Protein AF-A0A367LY77-F1 (afdb_monomer_lite)

Secondary structure (DSSP, 8-state):
---------EEEEEEEEEHHHHHHHTT-TTS--SEEEEEEEEEEEE--GGG-EEEEEE--TTEEE--STTT-B-TTS---EEEEEESSSSEEEEEEEETTTEEEEEEEETT-TTS-EEEEEESSPPP---SSSEEEEEE--S---HHHHHT-

Foldseek 3Di:
DDDDPPDKDKDKDKDKDFPVVVCVVVVVVPDDAQKGFMWIKIWIFIDDPQQTKIKIWTQRQGMFRLADPPQTDDNHHGWIKMKMWTDDDQKIWIWIDTRLQKIKTKIDGPVCRQFIFMEIEGRRDYTDTDPDTDYYYDYDDPDDPPVRRVVD

Organism: Pseudomonas aeruginosa (NCBI:txid287)

Radius of gyration: 17.55 Å; chains: 1; bounding box: 69×31×39 Å

pLDDT: mean 90.4, std 11.26, range [40.25, 98.25]

Structure (mmCIF, N/CA/C/O backbone):
data_AF-A0A367LY77-F1
#
_entry.id   AF-A0A367LY77-F1
#
loop_
_atom_site.group_PDB
_atom_site.id
_atom_site.type_symbol
_atom_site.label_atom_id
_atom_site.label_alt_id
_atom_site.label_comp_id
_atom_site.label_asym_id
_atom_site.label_entity_id
_atom_site.label_seq_id
_atom_site.pdbx_PDB_ins_code
_atom_site.Cartn_x
_atom_site.Cartn_y
_atom_site.Cartn_z
_atom_site.occupancy
_atom_site.B_iso_or_equiv
_atom_site.auth_seq_id
_atom_site.auth_comp_id
_atom_site.auth_asym_id
_atom_site.auth_atom_id
_atom_site.pdbx_PDB_model_num
ATOM 1 N N . ALA A 1 1 ? 45.158 -8.679 -5.596 1.00 40.25 1 ALA A N 1
ATOM 2 C CA . ALA A 1 1 ? 44.131 -7.635 -5.771 1.00 40.25 1 ALA A CA 1
ATOM 3 C C . ALA A 1 1 ? 42.823 -8.162 -5.191 1.00 40.25 1 ALA A C 1
ATOM 5 O O . ALA A 1 1 ? 42.253 -9.080 -5.760 1.00 40.25 1 ALA A O 1
ATOM 6 N N . ALA A 1 2 ? 42.418 -7.690 -4.010 1.00 41.12 2 ALA A N 1
ATOM 7 C CA . ALA A 1 2 ? 41.153 -8.092 -3.395 1.00 41.12 2 ALA A CA 1
ATOM 8 C C . ALA A 1 2 ? 40.023 -7.238 -3.990 1.00 41.12 2 ALA A C 1
ATOM 10 O O . ALA A 1 2 ? 40.109 -6.009 -3.969 1.00 41.12 2 ALA A O 1
ATOM 11 N N . GLY A 1 3 ? 39.014 -7.882 -4.579 1.00 49.44 3 GLY A N 1
ATOM 12 C CA . GLY A 1 3 ? 37.860 -7.210 -5.171 1.00 49.44 3 GLY A CA 1
ATOM 13 C C . GLY A 1 3 ? 37.070 -6.452 -4.108 1.00 49.44 3 GLY A C 1
ATOM 14 O O . GLY A 1 3 ? 36.736 -7.009 -3.064 1.00 49.44 3 GLY A O 1
ATOM 15 N N . ARG A 1 4 ? 36.779 -5.174 -4.368 1.00 55.91 4 ARG A N 1
ATOM 16 C CA . ARG A 1 4 ? 35.781 -4.417 -3.608 1.00 55.91 4 ARG A CA 1
ATOM 17 C C . ARG A 1 4 ? 34.441 -5.119 -3.817 1.00 55.91 4 ARG A C 1
ATOM 19 O O . ARG A 1 4 ? 33.897 -5.058 -4.911 1.00 55.91 4 ARG A O 1
ATOM 26 N N . GLY A 1 5 ? 33.950 -5.827 -2.804 1.00 55.59 5 GLY A N 1
ATOM 27 C CA . GLY A 1 5 ? 32.551 -6.234 -2.777 1.00 55.59 5 GLY A CA 1
ATOM 28 C C . GLY A 1 5 ? 31.713 -4.963 -2.765 1.00 55.59 5 GLY A C 1
ATOM 29 O O . GLY A 1 5 ? 31.885 -4.144 -1.861 1.00 55.59 5 GLY A O 1
ATOM 30 N N . ASP A 1 6 ? 30.896 -4.760 -3.796 1.00 65.44 6 ASP A N 1
ATOM 31 C CA . ASP A 1 6 ? 30.039 -3.585 -3.914 1.00 65.44 6 ASP A CA 1
ATOM 32 C C . ASP A 1 6 ? 29.207 -3.446 -2.637 1.00 65.44 6 ASP A C 1
ATOM 34 O O . ASP A 1 6 ? 28.411 -4.322 -2.285 1.00 65.44 6 ASP A O 1
ATOM 38 N N . ALA A 1 7 ? 29.452 -2.371 -1.886 1.00 75.69 7 ALA A N 1
ATOM 39 C CA . ALA A 1 7 ? 28.655 -2.065 -0.714 1.00 75.69 7 ALA A CA 1
ATOM 40 C C . ALA A 1 7 ? 27.199 -1.919 -1.168 1.00 75.69 7 ALA A C 1
ATOM 42 O O . ALA A 1 7 ? 26.932 -1.230 -2.150 1.00 75.69 7 ALA A O 1
ATOM 43 N N . ARG A 1 8 ? 26.275 -2.562 -0.451 1.00 86.25 8 ARG A N 1
ATOM 44 C CA . ARG A 1 8 ? 24.829 -2.469 -0.681 1.00 86.25 8 ARG A CA 1
ATOM 45 C C . ARG A 1 8 ? 24.221 -1.627 0.432 1.00 86.25 8 ARG A C 1
ATOM 47 O O . ARG A 1 8 ? 23.916 -2.176 1.496 1.00 86.25 8 ARG A O 1
ATOM 54 N N . PRO A 1 9 ? 24.110 -0.296 0.265 1.00 92.56 9 PRO A N 1
ATOM 55 C CA . PRO A 1 9 ? 23.537 0.548 1.293 1.00 92.56 9 PRO A CA 1
ATOM 56 C C . PRO A 1 9 ? 22.115 0.099 1.605 1.00 92.56 9 PRO A C 1
ATOM 58 O O . PRO A 1 9 ? 21.278 -0.056 0.710 1.00 92.56 9 PRO A O 1
ATOM 61 N N . ARG A 1 10 ? 21.847 -0.086 2.896 1.00 94.56 10 ARG A N 1
ATOM 62 C CA . ARG A 1 10 ? 20.516 -0.375 3.407 1.00 94.56 10 ARG A CA 1
ATOM 63 C C . ARG A 1 10 ? 20.152 0.651 4.463 1.00 94.56 10 ARG A C 1
ATOM 65 O O . ARG A 1 10 ? 20.880 0.817 5.438 1.00 94.56 10 ARG A O 1
ATOM 72 N N . LEU A 1 11 ? 19.019 1.311 4.270 1.00 96.31 11 LEU A N 1
ATOM 73 C CA . LEU A 1 11 ? 18.450 2.247 5.227 1.00 96.31 11 LEU A CA 1
ATOM 74 C C . LEU A 1 11 ? 17.177 1.641 5.813 1.00 96.31 11 LEU A C 1
ATOM 76 O O . LEU A 1 11 ? 16.267 1.254 5.080 1.00 96.31 11 LEU A O 1
ATOM 80 N N . LEU A 1 12 ? 17.130 1.576 7.141 1.00 97.12 12 LEU A N 1
ATOM 81 C CA . LEU A 1 12 ? 15.968 1.150 7.909 1.00 97.12 12 LEU A CA 1
ATOM 82 C C . LEU A 1 12 ? 15.465 2.341 8.718 1.00 97.12 12 LEU A C 1
ATOM 84 O O . LEU A 1 12 ? 16.241 2.969 9.437 1.00 97.12 12 LEU A O 1
ATOM 88 N N . LEU A 1 13 ? 14.180 2.652 8.597 1.00 97.25 13 LEU A N 1
ATOM 89 C CA . LEU A 1 13 ? 13.552 3.756 9.311 1.00 97.25 13 LEU A CA 1
ATOM 90 C C . LEU A 1 13 ? 12.216 3.296 9.874 1.00 97.25 13 LEU A C 1
ATOM 92 O O . LEU A 1 13 ? 11.378 2.780 9.146 1.00 97.25 13 LEU A O 1
ATOM 96 N N . ASN A 1 14 ? 11.999 3.542 11.161 1.00 97.44 14 ASN A N 1
ATOM 97 C CA . ASN A 1 14 ? 10.712 3.319 11.807 1.00 97.44 14 ASN A CA 1
ATOM 98 C C . ASN A 1 14 ? 10.086 4.670 12.129 1.00 97.44 14 ASN A C 1
ATOM 100 O O . ASN A 1 14 ? 10.773 5.581 12.594 1.00 97.44 14 ASN A O 1
ATOM 104 N N . GLY A 1 15 ? 8.789 4.807 11.890 1.00 96.44 15 GLY A N 1
ATOM 105 C CA . GLY A 1 15 ? 8.110 6.074 12.101 1.00 96.44 15 GLY A CA 1
ATOM 106 C C . GLY A 1 15 ? 6.608 5.930 12.236 1.00 96.44 15 GLY A C 1
ATOM 107 O O . GLY A 1 15 ? 6.043 4.841 12.162 1.00 96.44 15 GLY A O 1
ATOM 108 N N . GLN A 1 16 ? 5.959 7.069 12.443 1.00 96.56 16 GLN A N 1
ATOM 109 C CA . GLN A 1 16 ? 4.512 7.196 12.383 1.00 96.56 16 GLN A CA 1
ATOM 110 C C . GLN A 1 16 ? 4.162 8.431 11.572 1.00 96.56 16 GLN A C 1
ATOM 112 O O . GLN A 1 16 ? 4.756 9.494 11.767 1.00 96.56 16 GLN A O 1
ATOM 117 N N . VAL A 1 17 ? 3.167 8.310 10.704 1.00 94.81 17 VAL A N 1
ATOM 118 C CA . VAL A 1 17 ? 2.720 9.405 9.843 1.00 94.81 17 VAL A CA 1
ATOM 119 C C . VAL A 1 17 ? 1.211 9.571 9.956 1.00 94.81 17 VAL A C 1
ATOM 121 O O . VAL A 1 17 ? 0.466 8.594 10.051 1.00 94.81 17 VAL A O 1
ATOM 124 N N . ALA A 1 18 ? 0.754 10.822 9.990 1.00 94.50 18 ALA A N 1
ATOM 125 C CA . ALA A 1 18 ? -0.665 11.111 9.851 1.00 94.50 18 ALA A CA 1
ATOM 126 C C . ALA A 1 18 ? -1.073 10.885 8.396 1.00 94.50 18 ALA A C 1
ATOM 128 O O . ALA A 1 18 ? -0.401 11.375 7.488 1.00 94.50 18 ALA A O 1
ATOM 129 N N . VAL A 1 19 ? -2.194 10.196 8.175 1.00 90.88 19 VAL A N 1
ATOM 130 C CA . VAL A 1 19 ? -2.688 9.908 6.819 1.00 90.88 19 VAL A CA 1
ATOM 131 C C . VAL A 1 19 ? -2.864 11.198 6.026 1.00 90.88 19 VAL A C 1
ATOM 133 O O . VAL A 1 19 ? -2.429 11.275 4.886 1.00 90.88 19 VAL A O 1
ATOM 136 N N . LYS A 1 20 ? -3.382 12.253 6.667 1.00 89.19 20 LYS A N 1
ATOM 137 C CA . LYS A 1 20 ? -3.517 13.575 6.050 1.00 89.19 20 LYS A CA 1
ATOM 138 C C . LYS A 1 20 ? -2.187 14.111 5.507 1.00 89.19 20 LYS A C 1
ATOM 140 O O . LYS A 1 20 ? -2.136 14.531 4.361 1.00 89.19 20 LYS A O 1
ATOM 145 N N . SER A 1 21 ? -1.113 14.056 6.297 1.00 90.00 21 SER A N 1
ATOM 146 C CA . SER A 1 21 ? 0.207 14.540 5.870 1.00 90.00 21 SER A CA 1
ATOM 147 C C . SER A 1 21 ? 0.742 13.765 4.665 1.00 90.00 21 SER A C 1
ATOM 149 O O . SER A 1 21 ? 1.343 14.358 3.776 1.00 90.00 21 SER A O 1
ATOM 151 N N . LEU A 1 22 ? 0.502 12.450 4.621 1.00 85.88 22 LEU A N 1
ATOM 152 C CA . LEU A 1 22 ? 0.870 11.618 3.478 1.00 85.88 22 LEU A CA 1
ATOM 153 C C . LEU A 1 22 ? 0.030 11.962 2.235 1.00 85.88 22 LEU A C 1
ATOM 155 O O . LEU A 1 22 ? 0.587 12.110 1.152 1.00 85.88 22 LEU A O 1
ATOM 159 N N . SER A 1 23 ? -1.286 12.130 2.387 1.00 84.38 23 SER A N 1
ATOM 160 C CA . SER A 1 23 ? -2.197 12.511 1.298 1.00 84.38 23 SER A CA 1
ATOM 161 C C . SER A 1 23 ? -1.872 13.885 0.713 1.00 84.38 23 SER A C 1
ATOM 163 O O . SER A 1 23 ? -1.859 14.040 -0.508 1.00 84.38 23 SER A O 1
ATOM 165 N N . ASP A 1 24 ? -1.577 14.862 1.575 1.00 86.56 24 ASP A N 1
ATOM 166 C CA . ASP A 1 24 ? -1.177 16.212 1.175 1.00 86.56 24 ASP A CA 1
ATOM 167 C C . ASP A 1 24 ? 0.130 16.157 0.360 1.00 86.56 24 ASP A C 1
ATOM 169 O O . ASP A 1 24 ? 0.221 16.762 -0.707 1.00 86.56 24 ASP A O 1
ATOM 173 N N . TRP A 1 25 ? 1.115 15.368 0.811 1.00 84.12 25 TRP A N 1
ATOM 174 C CA . TRP A 1 25 ? 2.382 15.165 0.095 1.00 84.12 25 TRP A CA 1
ATOM 175 C C . TRP A 1 25 ? 2.203 14.481 -1.269 1.00 84.12 25 TRP A C 1
ATOM 177 O O . TRP A 1 25 ? 2.865 14.855 -2.234 1.00 84.12 25 TRP A O 1
ATOM 187 N N . LEU A 1 26 ? 1.288 13.511 -1.373 1.00 78.25 26 LEU A N 1
ATOM 188 C CA . LEU A 1 26 ? 0.979 12.807 -2.624 1.00 78.25 26 LEU A CA 1
ATOM 189 C C . LEU A 1 26 ? 0.200 13.661 -3.639 1.00 78.25 26 LEU A C 1
ATOM 191 O O . LEU A 1 26 ? -0.053 13.196 -4.749 1.00 78.25 26 LEU A O 1
ATOM 195 N N . GLY A 1 27 ? -0.228 14.874 -3.273 1.00 74.12 27 GLY A N 1
ATOM 196 C CA . GLY A 1 27 ? -1.118 15.676 -4.113 1.00 74.12 27 GLY A CA 1
ATOM 197 C C . GLY A 1 27 ? -2.514 15.058 -4.256 1.00 74.12 27 GLY A C 1
ATOM 198 O O . GLY A 1 27 ? -3.249 15.396 -5.181 1.00 74.12 27 GLY A O 1
ATOM 199 N N . ALA A 1 28 ? -2.909 14.170 -3.333 1.00 62.09 28 ALA A N 1
ATOM 200 C CA . ALA A 1 28 ? -4.203 13.486 -3.338 1.00 62.09 28 ALA A CA 1
ATOM 201 C C . ALA A 1 28 ? -5.384 14.405 -2.965 1.00 62.09 28 ALA A C 1
ATOM 203 O O . ALA A 1 28 ? -6.509 13.932 -2.825 1.00 62.09 28 ALA A O 1
ATOM 204 N N . GLY A 1 29 ? -5.164 15.720 -2.850 1.00 54.59 29 GLY A N 1
ATOM 205 C CA . GLY A 1 29 ? -6.161 16.731 -2.475 1.00 54.59 29 GLY A CA 1
ATOM 206 C C . GLY A 1 29 ? -7.397 16.834 -3.383 1.00 54.59 29 GLY A C 1
ATOM 20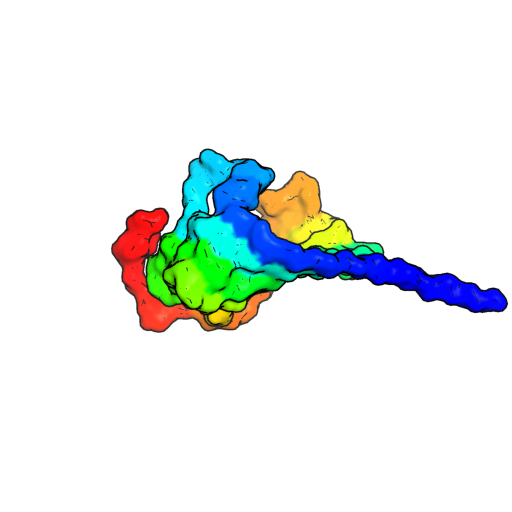7 O O . GLY A 1 29 ? -8.241 17.689 -3.143 1.00 54.59 29 GLY A O 1
ATOM 208 N N . LEU A 1 30 ? -7.527 15.979 -4.403 1.00 54.75 30 LEU A N 1
ATOM 209 C CA . LEU A 1 30 ? -8.680 15.914 -5.300 1.00 54.75 30 LEU A CA 1
ATOM 210 C C . LEU A 1 30 ? -9.780 14.945 -4.828 1.00 54.75 30 LEU A C 1
ATOM 212 O O . LEU A 1 30 ? -10.919 15.112 -5.258 1.00 54.75 30 LEU A O 1
ATOM 216 N N . ARG A 1 31 ? -9.492 13.962 -3.955 1.00 66.62 31 ARG A N 1
ATOM 217 C CA . ARG A 1 31 ? -10.519 13.119 -3.301 1.00 66.62 31 ARG A CA 1
ATOM 218 C C . ARG A 1 31 ? -10.062 12.654 -1.910 1.00 66.62 31 ARG A C 1
ATOM 220 O O . ARG A 1 31 ? -8.928 12.191 -1.788 1.00 66.62 31 ARG A O 1
ATOM 227 N N . PRO A 1 32 ? -10.917 12.734 -0.873 1.00 71.81 32 PRO A N 1
ATOM 228 C CA . PRO A 1 32 ? -10.591 12.186 0.438 1.00 71.81 32 PRO A CA 1
ATOM 229 C C . PRO A 1 32 ? -10.337 10.679 0.324 1.00 71.81 32 PRO A C 1
ATOM 231 O O . PRO A 1 32 ? -11.085 9.959 -0.332 1.00 71.81 32 PRO A O 1
ATOM 234 N N . LEU A 1 33 ? -9.254 10.205 0.941 1.00 83.81 33 LEU A N 1
ATOM 235 C CA . LEU A 1 33 ? -9.009 8.771 1.057 1.00 83.81 33 LEU A CA 1
ATOM 236 C C . LEU A 1 33 ? -9.927 8.198 2.147 1.00 83.81 33 LEU A C 1
ATOM 238 O O . LEU A 1 33 ? -10.061 8.841 3.192 1.00 83.81 33 LEU A O 1
ATOM 242 N N . PRO A 1 34 ? -10.464 6.975 1.982 1.00 89.06 34 PRO A N 1
ATOM 243 C CA . PRO A 1 34 ? -11.252 6.272 3.002 1.00 89.06 34 PRO A CA 1
ATOM 244 C C . PRO A 1 34 ? -10.356 5.728 4.132 1.00 89.06 34 PRO A C 1
ATOM 246 O O . PRO A 1 34 ? -10.508 4.608 4.616 1.00 89.06 34 PRO A O 1
ATOM 249 N N . VAL A 1 35 ? -9.331 6.490 4.511 1.00 91.25 35 VAL A N 1
ATOM 250 C CA . VAL A 1 35 ? -8.354 6.142 5.537 1.00 91.25 35 VAL A CA 1
ATOM 251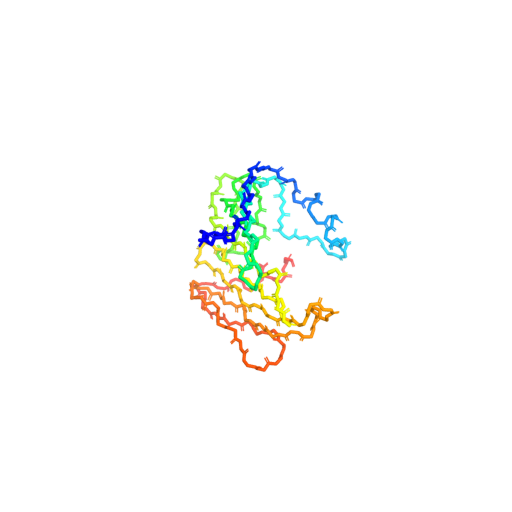 C C . VAL A 1 35 ? -8.034 7.399 6.334 1.00 91.25 35 VAL A C 1
ATOM 253 O O . VAL A 1 35 ? -7.773 8.461 5.769 1.00 91.25 35 VAL A O 1
ATOM 256 N N . SER A 1 36 ? -8.024 7.288 7.658 1.00 94.25 36 SER A N 1
ATOM 257 C CA . SER A 1 36 ? -7.742 8.410 8.555 1.00 94.25 36 SER A CA 1
ATOM 258 C C . SER A 1 36 ? -6.937 7.975 9.780 1.00 94.25 36 SER A C 1
ATOM 260 O O . SER A 1 36 ? -6.704 6.788 10.006 1.00 94.25 36 SER A O 1
ATOM 262 N N . GLY A 1 37 ? -6.469 8.946 10.568 1.00 94.38 37 GLY A N 1
ATOM 263 C CA . GLY A 1 37 ? -5.665 8.706 11.767 1.00 94.38 37 GLY A CA 1
ATOM 264 C C . GLY A 1 37 ? -4.157 8.725 11.514 1.00 94.38 37 GLY A C 1
ATOM 265 O O . GLY A 1 37 ? -3.662 9.396 10.600 1.00 94.38 37 GLY A O 1
ATOM 266 N N . ARG A 1 38 ? -3.412 8.022 12.372 1.00 96.19 38 ARG A N 1
ATOM 267 C CA . ARG A 1 38 ? -1.950 7.895 12.298 1.00 96.19 38 ARG A CA 1
ATOM 268 C C . ARG A 1 38 ? -1.590 6.425 12.169 1.00 96.19 38 ARG A C 1
ATOM 270 O O . ARG A 1 38 ? -2.086 5.616 12.945 1.00 96.19 38 ARG A O 1
ATOM 277 N N . LEU A 1 39 ? -0.722 6.100 11.216 1.00 93.38 39 LEU A N 1
ATOM 278 C CA . LEU A 1 39 ? -0.236 4.737 11.023 1.00 93.38 39 LEU A CA 1
ATOM 279 C C . LEU A 1 39 ? 1.260 4.647 11.344 1.00 93.38 39 LEU A C 1
ATOM 281 O O . LEU A 1 39 ? 2.024 5.536 10.945 1.00 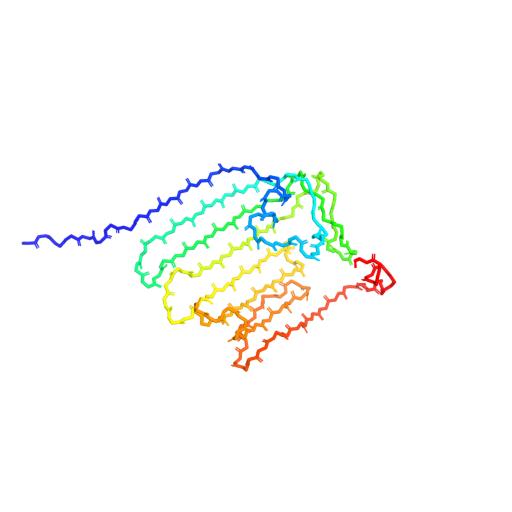93.38 39 LEU A O 1
ATOM 285 N N . PRO A 1 40 ? 1.692 3.599 12.061 1.00 97.00 40 PRO A N 1
ATOM 286 C CA . PRO A 1 40 ? 3.096 3.252 12.169 1.00 97.00 40 PRO A CA 1
ATOM 287 C C . PRO A 1 40 ? 3.580 2.641 10.862 1.00 97.00 40 PRO A C 1
ATOM 289 O O . PRO A 1 40 ? 2.817 1.988 10.154 1.00 97.00 40 PRO A O 1
ATOM 292 N N . PHE A 1 41 ? 4.850 2.824 10.539 1.00 97.12 41 PHE A N 1
ATOM 293 C CA . PHE A 1 41 ? 5.459 2.171 9.392 1.00 97.12 41 PHE A CA 1
ATOM 294 C C . PHE A 1 41 ? 6.928 1.851 9.648 1.00 97.12 41 PHE A C 1
ATOM 296 O O . PHE A 1 41 ? 7.610 2.517 10.432 1.00 97.12 41 PHE A O 1
ATOM 303 N N . GLN A 1 42 ? 7.401 0.831 8.944 1.00 98.19 42 GLN A N 1
ATOM 304 C CA . GLN A 1 42 ? 8.797 0.442 8.850 1.00 98.19 42 GLN A CA 1
ATOM 305 C C . GLN A 1 42 ? 9.195 0.553 7.384 1.00 98.19 42 GLN A C 1
ATOM 307 O O . GLN A 1 42 ? 8.619 -0.106 6.524 1.00 98.19 42 GLN A O 1
ATOM 312 N N . LEU A 1 43 ? 10.148 1.426 7.094 1.00 97.94 43 LEU A N 1
ATOM 313 C CA . LEU A 1 43 ? 10.710 1.639 5.775 1.00 97.94 43 LEU A CA 1
ATOM 314 C C . LEU A 1 43 ? 12.034 0.891 5.672 1.00 97.94 43 LEU A C 1
ATOM 316 O O . LEU A 1 43 ? 12.907 1.020 6.529 1.00 97.94 43 LEU A O 1
ATOM 320 N N . ASN A 1 44 ? 12.192 0.153 4.583 1.00 98.00 44 ASN A N 1
ATOM 321 C CA . ASN A 1 44 ? 13.417 -0.529 4.215 1.00 98.00 44 ASN A CA 1
ATOM 322 C C . ASN A 1 44 ? 13.792 -0.154 2.781 1.00 98.00 44 ASN A C 1
ATOM 324 O O . ASN A 1 44 ? 13.122 -0.546 1.824 1.00 98.00 44 ASN A O 1
ATOM 328 N N . LEU A 1 45 ? 14.868 0.610 2.648 1.00 97.50 45 LEU A N 1
ATOM 329 C CA . LEU A 1 45 ? 15.437 1.036 1.380 1.00 97.50 45 LEU A CA 1
ATOM 330 C C . LEU A 1 45 ? 16.727 0.255 1.135 1.00 97.50 45 LEU A C 1
ATOM 332 O O . LEU A 1 45 ? 17.666 0.347 1.924 1.00 97.50 45 LEU A O 1
ATOM 336 N N . LEU A 1 46 ? 16.770 -0.485 0.032 1.00 96.12 46 LEU A N 1
ATOM 337 C CA . LEU A 1 46 ? 17.956 -1.172 -0.465 1.00 96.12 46 LEU A CA 1
ATOM 338 C C . LEU A 1 46 ? 18.417 -0.490 -1.752 1.00 96.12 46 LEU A C 1
ATOM 340 O O . LEU A 1 46 ? 17.628 -0.347 -2.687 1.00 96.12 46 LEU A O 1
ATOM 344 N N . LEU A 1 47 ? 19.692 -0.113 -1.804 1.00 94.88 47 LEU A N 1
ATOM 345 C CA . LEU A 1 47 ? 20.347 0.397 -3.003 1.00 94.88 47 LEU A CA 1
ATOM 346 C C . LEU A 1 47 ? 21.334 -0.666 -3.499 1.00 94.88 47 LEU A C 1
ATOM 348 O O . LEU A 1 47 ? 22.335 -0.942 -2.843 1.00 94.88 47 LEU A O 1
ATOM 352 N N . ASP A 1 48 ? 21.014 -1.296 -4.626 1.00 92.06 48 ASP A N 1
ATOM 353 C CA . ASP A 1 48 ? 21.760 -2.424 -5.206 1.00 92.06 48 ASP A CA 1
ATOM 354 C C . ASP A 1 48 ? 21.671 -2.380 -6.745 1.00 92.06 48 ASP A C 1
ATOM 356 O O . ASP A 1 48 ? 21.248 -3.324 -7.411 1.00 92.06 48 ASP A O 1
ATOM 360 N N . GLY A 1 49 ? 21.946 -1.204 -7.324 1.00 89.00 49 GLY A N 1
ATOM 361 C CA . GLY A 1 49 ? 21.823 -0.963 -8.765 1.00 89.00 49 GLY A CA 1
ATOM 362 C C . GLY A 1 49 ? 20.426 -1.309 -9.288 1.00 89.00 49 GLY A C 1
ATOM 363 O O . GLY A 1 49 ? 19.427 -0.782 -8.790 1.00 89.00 49 GLY A O 1
ATOM 364 N N . LYS A 1 50 ? 20.354 -2.249 -10.237 1.00 89.12 50 LYS A N 1
ATOM 365 C CA . LYS A 1 50 ? 19.096 -2.702 -10.854 1.00 89.12 50 LYS A CA 1
ATOM 366 C C . LYS A 1 50 ? 18.132 -3.381 -9.875 1.00 89.12 50 LYS A C 1
ATOM 368 O O . LYS A 1 50 ? 16.931 -3.384 -10.132 1.00 89.12 50 LYS A O 1
ATOM 373 N N . ASP A 1 51 ? 18.640 -3.905 -8.759 1.00 90.19 51 ASP A N 1
ATOM 374 C CA . ASP A 1 51 ? 17.852 -4.580 -7.722 1.00 90.19 51 ASP A CA 1
ATOM 375 C C . ASP A 1 51 ? 17.464 -3.641 -6.566 1.00 90.19 51 ASP A C 1
ATOM 377 O O . ASP A 1 51 ? 16.892 -4.068 -5.557 1.00 90.19 51 ASP A O 1
ATOM 381 N N . SER A 1 52 ? 17.737 -2.339 -6.712 1.00 94.81 52 SER A N 1
ATOM 382 C CA . SER A 1 52 ? 17.332 -1.331 -5.735 1.00 94.81 52 SER A CA 1
ATOM 383 C C . SER A 1 52 ? 15.815 -1.355 -5.528 1.00 94.81 52 SER A C 1
ATOM 385 O O . SER A 1 52 ? 15.030 -1.360 -6.483 1.00 94.81 52 SER A O 1
ATOM 387 N N . GLN A 1 53 ? 15.385 -1.331 -4.269 1.00 97.06 53 GLN A N 1
ATOM 388 C CA . GLN A 1 53 ? 13.979 -1.443 -3.893 1.00 97.06 53 GLN A CA 1
ATOM 389 C C . GLN A 1 53 ? 13.655 -0.635 -2.639 1.00 97.06 53 GLN A C 1
ATOM 391 O O . GLN A 1 53 ? 14.484 -0.473 -1.743 1.00 97.06 53 GLN A O 1
ATOM 396 N N . LEU A 1 54 ? 12.411 -0.173 -2.568 1.00 97.81 54 LEU A N 1
ATOM 397 C CA . LEU A 1 54 ? 11.822 0.436 -1.383 1.00 97.81 54 LEU A CA 1
ATOM 398 C C . LEU A 1 54 ? 10.668 -0.438 -0.907 1.00 97.81 54 LEU A C 1
ATOM 400 O O . LEU A 1 54 ? 9.765 -0.724 -1.688 1.00 97.81 54 LEU A O 1
ATOM 404 N N . GLN A 1 55 ? 10.677 -0.820 0.364 1.00 98.25 55 GLN A N 1
ATOM 405 C CA . GLN A 1 55 ? 9.591 -1.538 1.021 1.00 98.25 55 GLN A CA 1
ATOM 406 C C . GLN A 1 55 ? 9.103 -0.750 2.235 1.00 98.25 55 GLN A C 1
ATOM 408 O O . GLN A 1 55 ? 9.903 -0.167 2.965 1.00 98.25 55 GLN A O 1
ATOM 413 N N . ILE A 1 56 ? 7.789 -0.734 2.433 1.00 97.81 56 ILE A N 1
ATOM 414 C CA . ILE A 1 56 ? 7.114 -0.148 3.584 1.00 97.81 56 ILE A CA 1
ATOM 415 C C . ILE A 1 56 ? 6.175 -1.206 4.158 1.00 97.81 56 ILE A C 1
ATOM 417 O O . ILE A 1 56 ? 5.283 -1.683 3.457 1.00 97.81 56 ILE A O 1
ATOM 421 N N . ASP A 1 57 ? 6.355 -1.541 5.430 1.00 98.19 57 ASP A N 1
ATOM 422 C CA . ASP A 1 57 ? 5.484 -2.444 6.180 1.00 98.19 57 ASP A CA 1
ATOM 423 C C . ASP A 1 57 ? 4.756 -1.670 7.287 1.00 98.19 57 ASP A C 1
ATOM 425 O O . ASP A 1 57 ? 5.320 -0.777 7.921 1.00 98.19 57 ASP A O 1
ATOM 429 N N . SER A 1 58 ? 3.488 -1.996 7.525 1.00 97.56 58 SER A N 1
ATOM 430 C CA . SER A 1 58 ? 2.650 -1.377 8.553 1.00 97.56 58 SER A CA 1
ATOM 431 C C . SER A 1 58 ? 1.629 -2.379 9.078 1.00 97.56 58 SER A C 1
ATOM 433 O O . SER A 1 58 ? 1.046 -3.130 8.305 1.00 97.56 58 SER A O 1
ATOM 435 N N . ASP A 1 59 ? 1.353 -2.369 10.380 1.00 97.12 59 ASP A N 1
ATOM 436 C CA . ASP A 1 59 ? 0.191 -3.066 10.943 1.00 97.12 59 ASP A CA 1
ATOM 437 C C . ASP A 1 59 ? -1.079 -2.195 10.917 1.00 97.12 59 ASP A C 1
ATOM 439 O O . ASP A 1 59 ? -2.137 -2.632 11.364 1.00 97.12 59 ASP A O 1
ATOM 443 N N . LEU A 1 60 ? -0.980 -0.956 10.419 1.00 96.69 60 LEU A N 1
ATOM 444 C CA . LEU A 1 60 ? -2.028 0.064 10.366 1.00 96.69 60 LEU A CA 1
ATOM 445 C C . LEU A 1 60 ? -2.747 0.335 11.702 1.00 96.69 60 LEU A C 1
ATOM 447 O O . LEU A 1 60 ? -3.818 0.952 11.709 1.00 96.69 60 LEU A O 1
ATOM 451 N N . LYS A 1 61 ? -2.209 -0.095 12.846 1.00 96.75 61 LYS A N 1
ATOM 452 C CA . LYS A 1 61 ? -2.841 0.141 14.147 1.00 96.75 61 LYS A CA 1
ATOM 453 C C . LYS A 1 61 ? -2.817 1.641 14.460 1.00 96.75 61 LYS A C 1
ATOM 455 O O . LYS A 1 61 ? -1.792 2.293 14.311 1.00 96.75 61 LYS A O 1
ATOM 460 N N . GLY A 1 62 ? -3.955 2.202 14.861 1.00 96.06 62 GLY A N 1
ATOM 461 C CA . GLY A 1 62 ? -4.150 3.651 1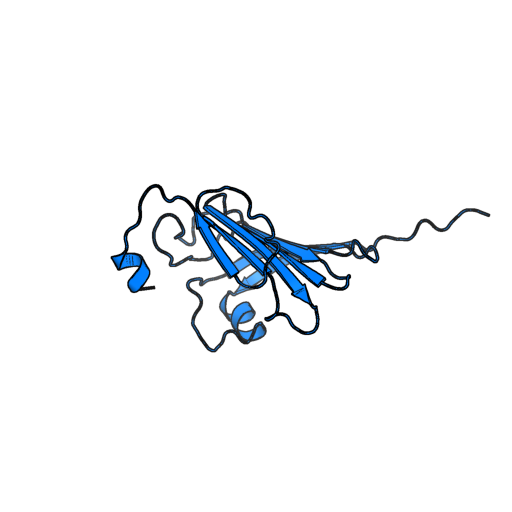5.025 1.00 96.06 62 GLY A CA 1
ATOM 462 C C . GLY A 1 62 ? -4.765 4.367 13.814 1.00 96.06 62 GLY A C 1
ATOM 463 O O . GLY A 1 62 ? -5.203 5.510 13.952 1.00 96.06 62 GLY A O 1
ATOM 464 N N . ALA A 1 63 ? -4.868 3.701 12.658 1.00 96.00 63 ALA A N 1
ATOM 465 C CA . ALA A 1 63 ? -5.612 4.202 11.502 1.00 96.00 63 ALA A CA 1
ATOM 466 C C . ALA A 1 63 ? -7.024 3.606 11.428 1.00 96.00 63 ALA A C 1
ATOM 468 O O . ALA A 1 63 ? -7.232 2.442 11.764 1.00 96.00 63 ALA A O 1
ATOM 469 N N . VAL A 1 64 ? -7.993 4.372 10.945 1.00 96.69 64 VAL A N 1
ATOM 470 C CA . VAL A 1 64 ? -9.317 3.859 10.560 1.00 96.69 64 VAL A CA 1
ATOM 471 C C . VAL A 1 64 ? -9.309 3.643 9.053 1.00 96.69 64 VAL A C 1
ATOM 473 O O . VAL A 1 64 ? -8.794 4.493 8.329 1.00 96.69 64 VAL A O 1
ATOM 476 N N . VAL A 1 65 ? -9.844 2.511 8.590 1.00 95.38 65 VAL A N 1
ATOM 477 C CA . VAL A 1 65 ? -10.119 2.269 7.166 1.00 95.38 65 VAL A CA 1
ATOM 478 C C . VAL A 1 65 ? -11.626 2.182 7.026 1.00 95.38 65 VAL A C 1
ATOM 480 O O . VAL A 1 65 ? -12.234 1.237 7.530 1.00 95.38 65 VAL A O 1
ATOM 483 N N . ASP A 1 66 ? -12.198 3.188 6.382 1.00 93.69 66 ASP A N 1
ATOM 484 C CA . ASP A 1 66 ? -13.634 3.365 6.204 1.00 93.69 66 ASP A CA 1
ATOM 485 C C . ASP A 1 66 ? -14.053 2.794 4.849 1.00 93.69 66 ASP A C 1
ATOM 487 O O . ASP A 1 66 ? -14.365 3.504 3.899 1.00 93.69 66 ASP A O 1
ATOM 491 N N . LEU A 1 67 ? -13.912 1.475 4.731 1.00 92.62 67 LEU A N 1
ATOM 492 C CA . LEU A 1 67 ? -14.337 0.707 3.569 1.00 92.62 67 LEU A CA 1
ATOM 493 C C . LEU A 1 67 ? -15.375 -0.326 4.014 1.00 92.62 67 LEU A C 1
ATOM 495 O O . LEU A 1 67 ? -15.291 -0.817 5.146 1.00 92.62 67 LEU A O 1
ATOM 499 N N . PRO A 1 68 ? -16.293 -0.738 3.126 1.00 91.62 68 PRO A N 1
ATOM 500 C CA . PRO A 1 68 ? -17.216 -1.820 3.425 1.00 91.62 68 PRO A CA 1
ATOM 501 C C . PRO A 1 68 ? -16.495 -3.109 3.822 1.00 91.62 68 PRO A C 1
ATOM 503 O O . PRO A 1 68 ? -15.329 -3.352 3.476 1.00 91.62 68 PRO A O 1
ATOM 506 N N . ALA A 1 69 ? -17.205 -3.972 4.546 1.00 89.56 69 ALA A N 1
ATOM 507 C CA . ALA A 1 69 ? -16.703 -5.299 4.862 1.00 89.56 69 ALA A CA 1
ATOM 508 C C . ALA A 1 69 ? -16.307 -6.055 3.569 1.00 89.56 69 ALA A C 1
ATOM 510 O O . ALA A 1 69 ? -16.945 -5.891 2.528 1.00 89.56 69 ALA A O 1
ATOM 511 N N . PRO A 1 70 ? -15.242 -6.877 3.600 1.00 91.56 70 PRO A N 1
ATOM 512 C CA . PRO A 1 70 ? -14.363 -7.167 4.739 1.00 91.56 70 PRO A CA 1
ATOM 513 C C . PRO A 1 70 ? -13.178 -6.188 4.898 1.00 91.56 70 PRO A C 1
ATOM 515 O O . PRO A 1 70 ? -12.286 -6.442 5.706 1.00 91.56 70 PRO A O 1
ATOM 518 N N . PHE A 1 71 ? -13.120 -5.106 4.117 1.00 93.25 71 PHE A N 1
ATOM 519 C CA . PHE A 1 71 ? -11.942 -4.234 4.019 1.00 93.25 71 PHE A CA 1
ATOM 520 C C . PHE A 1 71 ? -11.853 -3.189 5.122 1.00 93.25 71 PHE A C 1
ATOM 522 O O . PHE A 1 71 ? -10.757 -2.726 5.422 1.00 93.25 71 PHE A O 1
ATOM 529 N N . GLY A 1 72 ? -12.975 -2.821 5.732 1.00 94.31 72 GLY A N 1
ATOM 530 C CA . GLY A 1 72 ? -12.984 -1.879 6.841 1.00 94.31 72 GLY A CA 1
ATOM 531 C C . GLY A 1 72 ? -12.155 -2.340 8.042 1.00 94.31 72 GLY A C 1
ATOM 532 O O . GLY A 1 72 ? -11.892 -3.534 8.251 1.00 94.31 72 GLY A O 1
ATOM 533 N N . LYS A 1 73 ? -11.733 -1.371 8.858 1.00 96.81 73 LYS A N 1
ATOM 534 C CA . LYS A 1 73 ? -11.194 -1.628 10.199 1.00 96.81 73 LYS A CA 1
ATOM 535 C C . LYS A 1 73 ? -11.305 -0.401 11.102 1.00 96.81 73 LYS A C 1
ATOM 537 O O . LYS A 1 73 ? -11.197 0.739 10.650 1.00 96.81 73 LYS A O 1
ATOM 542 N N . THR A 1 74 ? -11.366 -0.642 12.405 1.00 97.19 74 THR A N 1
ATOM 543 C CA . THR A 1 74 ? -11.240 0.397 13.43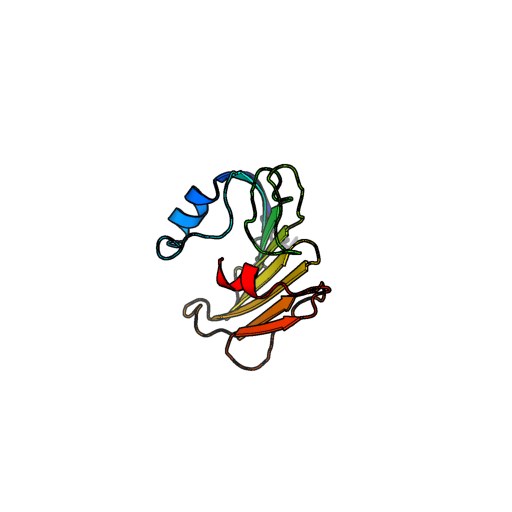5 1.00 97.19 74 THR A CA 1
ATOM 544 C C . THR A 1 74 ? -9.773 0.705 13.761 1.00 97.19 74 THR A C 1
ATOM 546 O O . THR A 1 74 ? -8.853 -0.033 13.393 1.00 97.19 74 THR A O 1
ATOM 549 N N . ALA A 1 75 ? -9.534 1.786 14.510 1.00 97.00 75 ALA A N 1
ATOM 550 C CA . ALA A 1 75 ? -8.191 2.172 14.952 1.00 97.00 75 ALA A CA 1
ATOM 551 C C . ALA A 1 75 ? -7.520 1.126 15.861 1.00 97.00 75 ALA A C 1
ATOM 553 O O . ALA A 1 75 ? -6.297 0.992 15.844 1.00 97.00 75 ALA A O 1
ATOM 554 N N . ALA A 1 76 ? -8.300 0.365 16.635 1.00 96.56 76 ALA A N 1
ATOM 555 C CA . ALA A 1 76 ? -7.770 -0.651 17.544 1.00 96.56 76 ALA A CA 1
ATOM 556 C C . ALA A 1 76 ? -7.295 -1.919 16.813 1.00 96.56 76 ALA A C 1
ATOM 558 O O . ALA A 1 76 ? -6.410 -2.621 17.307 1.00 96.56 76 ALA A O 1
ATOM 559 N N . GLN A 1 77 ? -7.872 -2.206 15.642 1.00 97.25 77 GLN A N 1
ATOM 560 C CA . GLN A 1 77 ? -7.578 -3.402 14.860 1.00 97.25 77 GLN A CA 1
ATOM 561 C C . GLN A 1 77 ? -6.275 -3.246 14.070 1.00 97.25 77 GLN A C 1
ATOM 563 O O . GLN A 1 77 ? -6.055 -2.239 13.385 1.00 97.25 77 GLN A O 1
ATOM 568 N N . ALA A 1 78 ? -5.434 -4.277 14.144 1.00 96.69 78 ALA A N 1
ATOM 569 C CA . ALA A 1 78 ? -4.282 -4.428 13.269 1.00 96.69 78 ALA A CA 1
ATOM 570 C C . ALA A 1 78 ? -4.720 -4.975 11.905 1.00 96.69 78 ALA A C 1
ATOM 572 O O . ALA A 1 78 ? -5.686 -5.729 11.796 1.00 96.69 78 ALA A O 1
ATOM 573 N N . ARG A 1 79 ? -3.994 -4.570 10.871 1.00 96.88 79 ARG A N 1
ATOM 574 C CA . ARG A 1 79 ? -4.200 -4.940 9.478 1.00 96.88 79 ARG A CA 1
ATOM 575 C C . ARG A 1 79 ? -2.851 -4.912 8.749 1.00 96.88 79 ARG A C 1
ATOM 577 O O . ARG A 1 79 ? -2.495 -3.887 8.156 1.00 96.88 79 ARG A O 1
ATOM 584 N N . PRO A 1 80 ? -2.080 -6.012 8.831 1.00 97.19 80 PRO A N 1
ATOM 585 C CA . PRO A 1 80 ? -0.791 -6.156 8.169 1.00 97.19 80 PRO A CA 1
ATOM 586 C C . PRO A 1 80 ? -0.841 -5.741 6.701 1.00 97.19 80 PRO A C 1
ATOM 588 O O . PRO A 1 80 ? -1.578 -6.298 5.889 1.00 97.19 80 PRO A O 1
ATOM 591 N N . THR A 1 81 ? -0.047 -4.740 6.362 1.00 97.38 81 THR A N 1
ATOM 592 C CA . THR A 1 81 ? -0.008 -4.120 5.048 1.00 97.38 81 THR A CA 1
ATOM 593 C C . THR A 1 81 ? 1.436 -3.959 4.627 1.00 97.38 81 THR A C 1
ATOM 595 O O . THR A 1 81 ? 2.272 -3.486 5.393 1.00 97.38 81 THR A O 1
ATOM 598 N N . GLN A 1 82 ? 1.717 -4.338 3.389 1.00 98.00 82 GLN A N 1
ATOM 599 C CA . GLN A 1 82 ? 3.017 -4.149 2.770 1.00 98.00 82 GLN A CA 1
ATOM 600 C C . GLN A 1 82 ? 2.830 -3.403 1.463 1.00 98.00 82 GLN A C 1
ATOM 602 O O . GLN A 1 82 ? 1.958 -3.748 0.667 1.00 98.00 82 GLN A O 1
ATOM 607 N N . TRP A 1 83 ? 3.694 -2.433 1.213 1.00 97.31 83 TRP A N 1
ATOM 608 C CA . TRP A 1 83 ? 3.872 -1.815 -0.087 1.00 97.31 83 TRP A CA 1
ATOM 609 C C . TRP A 1 83 ? 5.343 -1.894 -0.484 1.00 97.31 83 TRP A C 1
ATOM 611 O O . TRP A 1 83 ? 6.232 -1.754 0.353 1.00 97.31 83 TRP A O 1
ATOM 621 N N . ARG A 1 84 ? 5.620 -2.139 -1.762 1.00 97.75 84 ARG A N 1
ATOM 622 C CA . ARG A 1 84 ? 6.984 -2.228 -2.280 1.00 97.75 84 ARG A CA 1
ATOM 623 C C . ARG A 1 84 ? 7.065 -1.668 -3.686 1.00 97.75 84 ARG A C 1
ATOM 625 O O . ARG A 1 84 ? 6.143 -1.865 -4.474 1.00 97.75 84 ARG A O 1
ATOM 632 N N . MET A 1 85 ? 8.196 -1.061 -4.026 1.00 97.38 85 MET A N 1
ATOM 633 C CA . MET A 1 85 ? 8.519 -0.689 -5.397 1.00 97.38 85 MET A CA 1
ATOM 634 C C . MET A 1 85 ? 9.971 -0.982 -5.771 1.00 97.38 85 MET A C 1
ATOM 636 O O . MET A 1 85 ? 10.845 -1.035 -4.905 1.00 97.38 85 MET A O 1
ATOM 640 N N . THR A 1 86 ? 10.233 -1.133 -7.070 1.00 97.06 86 THR A N 1
ATOM 641 C CA . THR A 1 86 ? 11.603 -1.057 -7.602 1.00 97.06 86 THR A CA 1
ATOM 642 C C . THR A 1 86 ? 12.094 0.389 -7.603 1.00 97.06 86 THR A C 1
ATOM 644 O O . THR A 1 86 ? 11.299 1.327 -7.537 1.00 97.06 86 THR A O 1
ATOM 647 N N . LEU A 1 87 ? 13.409 0.591 -7.654 1.00 95.19 87 LEU A N 1
ATOM 648 C CA . LEU A 1 87 ? 14.017 1.923 -7.712 1.00 95.19 87 LEU A CA 1
ATOM 649 C C . LEU A 1 87 ? 14.739 2.236 -9.022 1.00 95.19 87 LEU A C 1
ATOM 651 O O . LEU A 1 87 ? 15.048 3.399 -9.279 1.00 95.19 87 LEU A O 1
ATOM 655 N N . ASP A 1 88 ? 14.906 1.224 -9.864 1.00 92.06 88 ASP A N 1
ATOM 656 C CA . ASP A 1 88 ? 15.610 1.280 -11.140 1.00 92.06 88 ASP A CA 1
ATOM 657 C C . ASP A 1 88 ? 14.879 0.413 -12.190 1.00 92.06 88 ASP A C 1
ATOM 659 O O . ASP A 1 88 ? 13.890 -0.267 -11.883 1.00 92.06 88 ASP A O 1
ATOM 663 N N . GLY A 1 89 ? 15.357 0.456 -13.431 1.00 89.12 89 GLY A N 1
ATOM 664 C CA . GLY A 1 89 ? 14.817 -0.236 -14.593 1.00 89.12 89 GLY A CA 1
ATOM 665 C C . GLY A 1 89 ? 13.953 0.657 -15.484 1.00 89.12 89 GLY A C 1
ATOM 666 O O . GLY A 1 89 ? 13.489 1.725 -15.088 1.00 89.12 89 GLY A O 1
ATOM 667 N N . ALA A 1 90 ? 13.706 0.181 -16.710 1.00 88.88 90 ALA A N 1
ATOM 668 C CA . ALA A 1 90 ? 12.852 0.867 -17.686 1.00 88.88 90 ALA A CA 1
ATOM 669 C C . ALA A 1 90 ? 11.398 1.021 -17.203 1.00 88.88 90 ALA A C 1
ATOM 671 O O . ALA A 1 90 ? 10.693 1.941 -17.611 1.00 88.88 90 ALA A O 1
ATOM 672 N N . GLU A 1 91 ? 10.958 0.128 -16.314 1.00 93.94 91 GLU A N 1
ATOM 673 C CA . GLU A 1 91 ? 9.651 0.189 -15.675 1.00 93.94 91 GLU A CA 1
ATOM 674 C C . GLU A 1 91 ? 9.799 0.275 -14.163 1.00 93.94 91 GLU A C 1
ATOM 676 O O . GLU A 1 91 ? 10.534 -0.494 -13.539 1.00 93.94 91 GLU A O 1
ATOM 681 N N . ARG A 1 92 ? 9.000 1.151 -13.563 1.00 96.31 92 ARG A N 1
ATOM 682 C CA . ARG A 1 92 ? 8.752 1.150 -12.135 1.00 96.31 92 ARG A CA 1
ATOM 683 C C . ARG A 1 92 ? 7.689 0.111 -11.820 1.00 96.31 92 ARG A C 1
ATOM 685 O O . ARG A 1 92 ? 6.591 0.155 -12.375 1.00 96.31 92 ARG A O 1
ATOM 692 N N . ARG A 1 93 ? 8.016 -0.829 -10.935 1.00 97.25 93 ARG A N 1
ATOM 693 C CA . ARG A 1 93 ? 7.080 -1.858 -10.476 1.00 97.25 93 ARG A CA 1
ATOM 694 C C . ARG A 1 93 ? 6.651 -1.578 -9.055 1.00 97.25 93 ARG A C 1
ATOM 696 O O . ARG A 1 93 ? 7.473 -1.161 -8.248 1.00 97.25 93 ARG A O 1
ATOM 703 N N . TYR A 1 94 ? 5.388 -1.852 -8.770 1.00 97.50 94 TYR A N 1
ATOM 704 C CA . TYR A 1 94 ? 4.749 -1.632 -7.487 1.00 97.50 94 TYR A CA 1
ATOM 705 C C . TYR A 1 94 ? 3.974 -2.878 -7.085 1.00 97.50 94 TYR A C 1
ATOM 707 O O . TYR A 1 94 ? 3.275 -3.484 -7.901 1.00 97.50 94 TYR A O 1
ATOM 715 N N . TRP A 1 95 ? 4.057 -3.214 -5.807 1.00 98.19 95 TRP A N 1
ATOM 716 C CA . TRP A 1 95 ? 3.254 -4.251 -5.184 1.00 98.19 95 TRP A CA 1
ATOM 717 C C . TRP A 1 95 ? 2.643 -3.718 -3.904 1.00 98.19 95 TRP A C 1
ATOM 719 O O . TRP A 1 95 ? 3.287 -2.969 -3.173 1.00 98.19 95 TRP A O 1
ATOM 729 N N . ALA A 1 96 ? 1.420 -4.143 -3.616 1.00 97.81 96 ALA A N 1
ATOM 730 C CA . ALA A 1 96 ? 0.810 -3.926 -2.315 1.00 97.81 96 ALA A CA 1
ATOM 731 C C . ALA A 1 96 ? 0.086 -5.188 -1.851 1.00 97.81 96 ALA A C 1
ATOM 733 O O . ALA A 1 96 ? -0.427 -5.955 -2.668 1.00 97.81 96 ALA A O 1
ATOM 734 N N . ARG A 1 97 ? 0.034 -5.405 -0.541 1.00 97.56 97 ARG A N 1
ATOM 735 C CA . ARG A 1 97 ? -0.765 -6.444 0.111 1.00 97.56 97 ARG A CA 1
ATOM 736 C C . ARG A 1 97 ? -1.462 -5.834 1.313 1.00 97.56 97 ARG A C 1
ATOM 738 O O . ARG A 1 97 ? -0.834 -5.085 2.051 1.00 97.56 97 ARG A O 1
ATOM 745 N N . TYR A 1 98 ? -2.722 -6.192 1.502 1.00 96.69 98 TYR A N 1
ATOM 746 C CA . TYR A 1 98 ? -3.574 -5.733 2.591 1.00 96.69 98 TYR A CA 1
ATOM 747 C C . TYR A 1 98 ? -4.206 -6.957 3.251 1.00 96.69 98 TYR A C 1
ATOM 749 O O . TYR A 1 98 ? -5.193 -7.482 2.745 1.00 96.69 98 TYR A O 1
ATOM 757 N N . ASP A 1 99 ? -3.557 -7.461 4.302 1.00 94.31 99 ASP A N 1
ATOM 758 C CA . ASP A 1 99 ? -3.996 -8.520 5.227 1.00 94.31 99 ASP A CA 1
ATOM 759 C C . ASP A 1 99 ? -4.673 -9.750 4.598 1.00 94.31 99 ASP A C 1
ATOM 761 O O . ASP A 1 99 ? -5.664 -10.270 5.098 1.00 94.31 99 ASP A O 1
ATOM 765 N N . GLY A 1 100 ? -4.200 -10.184 3.427 1.00 92.19 100 GLY A N 1
ATOM 766 C CA . GLY A 1 100 ? -4.835 -11.294 2.706 1.00 92.19 100 GLY A CA 1
ATOM 767 C C . GLY A 1 100 ? -6.260 -10.999 2.215 1.00 92.19 100 GLY A C 1
ATOM 768 O O . GLY A 1 100 ? -6.960 -11.908 1.791 1.00 92.19 100 GLY A O 1
ATOM 769 N N . LEU A 1 101 ? -6.695 -9.743 2.225 1.00 94.75 101 LEU A N 1
ATOM 770 C CA . LEU A 1 101 ? -7.971 -9.296 1.671 1.00 94.75 101 LEU A CA 1
ATOM 771 C C . LEU A 1 101 ? -7.791 -8.718 0.273 1.00 94.75 101 LEU A C 1
ATOM 773 O O . LEU A 1 101 ? -8.622 -8.953 -0.603 1.00 94.75 101 LEU A O 1
ATOM 777 N N . ALA A 1 102 ? -6.692 -7.998 0.043 1.00 96.06 102 ALA A N 1
ATOM 778 C CA . ALA A 1 102 ? -6.372 -7.446 -1.264 1.00 96.06 102 ALA A CA 1
ATOM 779 C C . ALA A 1 102 ? -4.878 -7.512 -1.585 1.00 96.06 102 ALA A C 1
ATOM 781 O O . ALA A 1 102 ? -4.016 -7.485 -0.701 1.00 96.06 102 ALA A O 1
ATOM 782 N N . SER A 1 103 ? -4.564 -7.563 -2.876 1.00 97.62 103 SER A N 1
ATOM 783 C CA . SER A 1 103 ? -3.205 -7.399 -3.374 1.00 97.62 103 SER A CA 1
ATOM 784 C C . SER A 1 103 ? -3.172 -6.661 -4.712 1.00 97.62 103 SER A C 1
ATOM 786 O O . SER A 1 103 ? -4.108 -6.729 -5.506 1.00 97.62 103 SER A O 1
ATOM 788 N N . LEU A 1 104 ? -2.083 -5.940 -4.959 1.00 98.06 104 LEU A N 1
ATOM 789 C CA . LEU A 1 104 ? -1.844 -5.152 -6.162 1.00 98.06 104 LEU A CA 1
ATOM 790 C C . LEU A 1 104 ? -0.510 -5.561 -6.778 1.00 98.06 104 LEU A C 1
ATOM 792 O O . LEU A 1 104 ? 0.480 -5.731 -6.065 1.00 98.06 104 LEU A O 1
ATOM 796 N N . ALA A 1 105 ? -0.482 -5.639 -8.104 1.00 98.25 105 ALA A N 1
ATOM 797 C CA . ALA A 1 105 ? 0.736 -5.616 -8.899 1.00 98.25 105 ALA A CA 1
ATOM 798 C C . ALA A 1 105 ? 0.552 -4.607 -10.033 1.00 98.25 105 ALA A C 1
ATOM 800 O O . ALA A 1 105 ? -0.411 -4.702 -10.795 1.00 98.25 105 ALA A O 1
ATOM 801 N N . TYR A 1 106 ? 1.465 -3.648 -10.147 1.00 98.19 106 TYR A N 1
ATOM 802 C CA . TYR A 1 106 ? 1.435 -2.611 -11.174 1.00 98.19 106 TYR A CA 1
ATOM 803 C C . TYR A 1 106 ? 2.835 -2.377 -11.736 1.00 98.19 106 TYR A C 1
ATOM 805 O O . TYR A 1 106 ? 3.821 -2.443 -11.004 1.00 98.19 106 TYR A O 1
ATOM 813 N N . ALA A 1 107 ? 2.932 -2.106 -13.032 1.00 98.00 107 ALA A N 1
ATOM 814 C CA . ALA A 1 107 ? 4.171 -1.700 -13.681 1.00 98.00 107 ALA A CA 1
ATOM 815 C C . ALA A 1 107 ? 3.890 -0.616 -14.717 1.00 98.00 107 ALA A C 1
ATOM 817 O O . ALA A 1 107 ? 2.955 -0.753 -15.508 1.00 98.00 107 ALA A O 1
ATOM 818 N N . ALA A 1 108 ? 4.710 0.430 -14.732 1.00 97.31 108 ALA A N 1
ATOM 819 C CA . ALA A 1 108 ? 4.624 1.516 -15.701 1.00 97.31 108 ALA A CA 1
ATOM 820 C C . ALA A 1 108 ? 6.018 2.063 -16.039 1.00 97.31 108 ALA A C 1
ATOM 822 O O . ALA A 1 108 ? 6.927 1.934 -15.214 1.00 97.31 108 ALA A O 1
ATOM 823 N N . PRO A 1 109 ? 6.206 2.704 -17.204 1.00 95.56 109 PRO A N 1
ATOM 824 C CA . PRO A 1 109 ? 7.396 3.511 -17.458 1.00 95.56 109 PRO A CA 1
ATOM 825 C C . PRO A 1 109 ? 7.569 4.578 -16.370 1.00 95.56 109 PRO A C 1
ATOM 827 O O . PRO A 1 109 ? 6.586 5.174 -15.923 1.00 95.56 109 PRO A O 1
ATOM 830 N N . ALA A 1 110 ? 8.807 4.819 -15.932 1.00 89.62 110 ALA A N 1
ATOM 831 C CA . ALA A 1 110 ? 9.085 5.726 -14.813 1.00 89.62 110 ALA A CA 1
ATOM 832 C C . ALA A 1 110 ? 8.655 7.182 -15.087 1.00 89.62 110 ALA A C 1
ATOM 834 O O . ALA A 1 110 ? 8.262 7.891 -14.166 1.00 89.62 110 ALA A O 1
ATOM 835 N N . ASP A 1 111 ? 8.698 7.605 -16.351 1.00 91.62 111 ASP A N 1
ATOM 836 C CA . ASP A 1 111 ? 8.290 8.926 -16.835 1.00 91.62 111 ASP A CA 1
ATOM 837 C C . ASP A 1 111 ? 6.791 9.015 -17.176 1.00 91.62 111 ASP A C 1
ATOM 839 O O . ASP A 1 111 ? 6.245 10.110 -17.303 1.00 91.62 111 ASP A O 1
ATOM 843 N N . LYS A 1 112 ? 6.106 7.873 -17.321 1.00 93.00 112 LYS A N 1
ATOM 844 C CA . LYS A 1 112 ? 4.686 7.787 -17.706 1.00 93.00 112 LYS A CA 1
ATOM 845 C C . LYS A 1 112 ? 3.931 6.846 -16.766 1.00 93.00 112 LYS A C 1
ATOM 847 O O . LYS A 1 112 ? 3.449 5.798 -17.205 1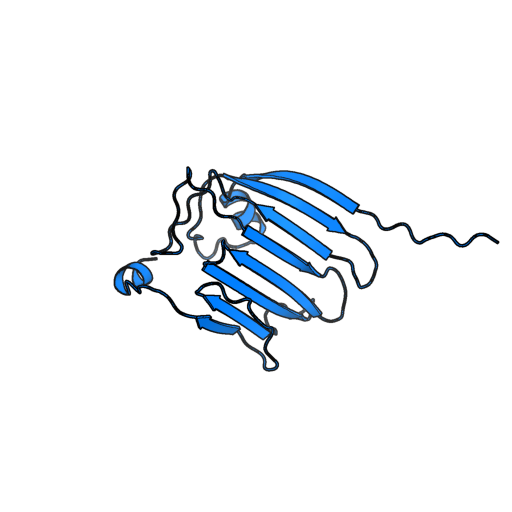.00 93.00 112 LYS A O 1
ATOM 852 N N . PRO A 1 113 ? 3.768 7.215 -15.481 1.00 88.62 113 PRO A N 1
ATOM 853 C CA . PRO A 1 113 ? 3.191 6.337 -14.463 1.00 88.62 113 PRO A CA 1
ATOM 854 C C . PRO A 1 113 ? 1.740 5.929 -14.748 1.00 88.62 113 PRO A C 1
ATOM 856 O O . PRO A 1 113 ? 1.294 4.916 -14.219 1.00 88.62 113 PRO A O 1
ATOM 859 N N . LEU A 1 114 ? 1.011 6.669 -15.591 1.00 91.12 114 LEU A N 1
ATOM 860 C CA . LEU A 1 114 ? -0.357 6.337 -16.013 1.00 91.12 114 LEU A CA 1
ATOM 861 C C . LEU A 1 114 ? -0.414 5.353 -17.197 1.00 91.12 114 LEU A C 1
ATOM 863 O O . LEU A 1 114 ? -1.447 4.728 -17.421 1.00 91.12 114 LEU A O 1
ATOM 867 N N . ASN A 1 115 ? 0.690 5.153 -17.923 1.00 95.19 115 ASN A N 1
ATOM 868 C CA . ASN A 1 115 ? 0.765 4.270 -19.094 1.00 95.19 115 ASN A CA 1
ATOM 869 C C . ASN A 1 115 ? 1.222 2.861 -18.693 1.00 95.19 115 ASN A C 1
ATOM 871 O O . ASN A 1 115 ? 2.117 2.274 -19.304 1.00 95.19 115 ASN A O 1
ATOM 875 N N . GLY A 1 116 ? 0.645 2.341 -17.614 1.00 96.75 116 GLY A N 1
ATOM 876 C CA . GLY A 1 116 ? 1.040 1.066 -17.042 1.00 96.75 116 GLY A CA 1
ATOM 877 C C . GLY A 1 116 ? 0.076 -0.075 -17.313 1.00 96.75 116 GLY A C 1
ATOM 878 O O . GLY A 1 116 ? -0.912 0.020 -18.045 1.00 96.75 116 GLY A O 1
ATOM 879 N N . ARG A 1 117 ? 0.392 -1.192 -16.671 1.00 98.06 117 ARG A N 1
ATOM 880 C CA . ARG A 1 117 ? -0.438 -2.388 -16.610 1.00 98.06 117 ARG A CA 1
ATOM 881 C C . ARG A 1 117 ? -0.481 -2.884 -15.180 1.00 98.06 117 ARG A C 1
ATOM 883 O O . ARG A 1 117 ? 0.544 -2.911 -14.499 1.00 98.06 117 ARG A O 1
ATOM 890 N N . GLY A 1 118 ? -1.650 -3.303 -14.725 1.00 97.94 118 GLY A N 1
ATOM 891 C CA . GLY A 1 118 ? -1.759 -3.842 -13.383 1.00 97.94 118 GLY A CA 1
ATOM 892 C C . GLY A 1 118 ? -3.017 -4.625 -13.106 1.00 97.94 118 GLY A C 1
ATOM 893 O O . GLY A 1 118 ? -3.995 -4.600 -13.856 1.00 97.94 118 GLY A O 1
ATOM 894 N N . ALA A 1 119 ? -2.959 -5.324 -11.985 1.00 97.75 119 ALA A N 1
ATOM 895 C CA . ALA A 1 119 ? -4.050 -6.106 -11.453 1.00 97.75 119 ALA A CA 1
ATOM 896 C C . ALA A 1 119 ? -4.245 -5.783 -9.972 1.00 97.75 119 ALA A C 1
ATOM 898 O O . ALA A 1 119 ? -3.288 -5.820 -9.199 1.00 97.75 119 ALA A O 1
ATOM 899 N N . LEU A 1 120 ? -5.493 -5.519 -9.595 1.00 96.94 120 LEU A N 1
ATOM 900 C CA . LEU A 1 120 ? -5.970 -5.541 -8.219 1.00 96.94 120 LEU A CA 1
ATOM 901 C C . LEU A 1 120 ? -6.714 -6.863 -8.005 1.00 96.94 120 LEU A C 1
ATOM 903 O O . LEU A 1 120 ? -7.641 -7.192 -8.753 1.00 96.94 120 LEU A O 1
ATOM 907 N N . ARG A 1 121 ? -6.298 -7.627 -6.998 1.00 96.31 121 ARG A N 1
ATOM 908 C CA . ARG A 1 121 ? -6.948 -8.867 -6.575 1.00 96.31 121 ARG A CA 1
ATOM 909 C C . ARG A 1 121 ? -7.620 -8.682 -5.226 1.00 96.31 121 ARG A C 1
ATOM 911 O O . ARG A 1 121 ? -6.973 -8.209 -4.300 1.00 96.31 121 ARG A O 1
ATOM 918 N N . LEU A 1 122 ? -8.883 -9.086 -5.122 1.00 94.81 122 LEU A N 1
ATOM 919 C CA . LEU A 1 122 ? -9.632 -9.164 -3.863 1.00 94.81 122 LEU A CA 1
ATOM 920 C C . LEU A 1 122 ? -9.851 -10.636 -3.475 1.00 94.81 122 LEU A C 1
ATOM 922 O O . LEU A 1 122 ? -10.084 -11.471 -4.352 1.00 94.81 122 LEU A O 1
ATOM 926 N N . GLY A 1 123 ? -9.797 -10.959 -2.184 1.00 88.81 123 GLY A N 1
ATOM 927 C CA . GLY A 1 123 ? -9.980 -12.327 -1.677 1.00 88.81 123 GLY A CA 1
ATOM 928 C C . GLY A 1 123 ? -8.687 -13.130 -1.495 1.00 88.81 123 GLY A C 1
ATOM 929 O O . GLY A 1 123 ? -8.707 -14.351 -1.594 1.00 88.81 123 GLY A O 1
ATOM 930 N N . GLY A 1 124 ? -7.559 -12.453 -1.262 1.00 80.88 124 GLY A N 1
ATOM 931 C CA . GLY A 1 124 ? -6.334 -13.065 -0.721 1.00 80.88 124 GLY A CA 1
ATOM 932 C C . GLY A 1 124 ? -5.335 -13.661 -1.697 1.00 80.88 124 GLY A C 1
ATOM 933 O O . GLY A 1 124 ? -4.151 -13.744 -1.359 1.00 80.88 124 GLY A O 1
ATOM 934 N N . ASP A 1 125 ? -5.747 -13.966 -2.925 1.00 91.25 125 ASP A N 1
ATOM 935 C CA . ASP A 1 125 ? -4.797 -14.360 -3.962 1.00 91.25 125 ASP A CA 1
ATOM 936 C C . ASP A 1 125 ? -3.819 -13.219 -4.294 1.00 91.25 125 ASP A C 1
ATOM 938 O O . ASP A 1 125 ? -4.222 -12.048 -4.361 1.00 91.25 125 ASP A O 1
ATOM 942 N N . PRO A 1 126 ? -2.542 -13.532 -4.575 1.00 93.75 126 PRO A N 1
ATOM 943 C CA . PRO A 1 126 ? -1.585 -12.545 -5.047 1.00 93.75 126 PRO A CA 1
ATOM 944 C C . PRO A 1 126 ? -1.940 -12.052 -6.457 1.00 93.75 126 PRO A C 1
ATOM 946 O O . PRO A 1 126 ? -2.264 -12.822 -7.362 1.00 93.75 126 PRO A O 1
ATOM 949 N N . ALA A 1 127 ? -1.839 -10.742 -6.660 1.00 96.75 127 ALA A N 1
ATOM 950 C CA . ALA A 1 127 ? -1.968 -10.113 -7.959 1.00 96.75 127 ALA A CA 1
ATOM 951 C C . ALA A 1 127 ? -0.760 -10.440 -8.835 1.00 96.75 127 ALA A C 1
ATOM 953 O O . ALA A 1 127 ? 0.394 -10.295 -8.429 1.00 96.75 127 ALA A O 1
ATOM 954 N N . LEU A 1 128 ? -1.047 -10.851 -10.066 1.00 95.69 128 LEU A N 1
ATOM 955 C CA . LEU A 1 128 ? -0.049 -11.096 -11.094 1.00 95.69 128 LEU A CA 1
ATOM 956 C C . LEU A 1 128 ? -0.094 -9.965 -12.110 1.00 95.69 128 LEU A C 1
ATOM 958 O O . LEU A 1 128 ? -1.169 -9.502 -12.496 1.00 95.69 128 LEU A O 1
ATOM 962 N N . LEU A 1 129 ? 1.084 -9.528 -12.543 1.00 96.12 129 LEU A N 1
ATOM 963 C CA . LEU A 1 129 ? 1.196 -8.450 -13.509 1.00 96.12 129 LEU A CA 1
ATOM 964 C C . LEU A 1 129 ? 0.638 -8.920 -14.867 1.00 96.12 129 LEU A C 1
ATOM 966 O O . LEU A 1 129 ? 1.141 -9.906 -15.411 1.00 96.12 129 LEU A O 1
ATOM 970 N N . PRO A 1 130 ? -0.381 -8.249 -15.431 1.00 95.12 130 PRO A N 1
ATOM 971 C CA . PRO A 1 130 ? -0.902 -8.610 -16.743 1.00 95.12 130 PRO A CA 1
ATOM 972 C C . PRO A 1 130 ? 0.090 -8.231 -17.850 1.00 95.12 130 PRO A C 1
ATOM 974 O O . PRO A 1 130 ? 1.005 -7.440 -17.634 1.00 95.12 130 PRO A O 1
ATOM 977 N N . SER A 1 131 ? -0.105 -8.775 -19.054 1.00 93.00 131 SER A N 1
ATOM 978 C CA . SER A 1 131 ? 0.676 -8.416 -20.246 1.00 93.00 131 SER A CA 1
ATOM 979 C C . SER A 1 131 ? 0.154 -7.154 -20.941 1.00 93.00 131 SER A C 1
ATOM 981 O O . SER A 1 131 ? 0.944 -6.311 -21.351 1.00 93.00 131 SER A O 1
ATOM 983 N N . ALA A 1 132 ? -1.169 -6.996 -21.052 1.00 94.56 132 ALA A N 1
ATOM 984 C CA . ALA A 1 132 ? -1.767 -5.838 -21.720 1.00 94.56 132 ALA A CA 1
ATOM 985 C C . ALA A 1 132 ? -1.930 -4.639 -20.775 1.00 94.56 132 ALA A C 1
ATOM 987 O O . ALA A 1 132 ? -2.219 -4.830 -19.590 1.00 94.56 132 ALA A O 1
ATOM 988 N N . GLN A 1 133 ? -1.803 -3.435 -21.340 1.00 95.69 133 GLN A N 1
ATOM 989 C CA . GLN A 1 133 ? -1.980 -2.149 -20.657 1.00 95.69 133 GLN A CA 1
ATOM 990 C C . GLN A 1 133 ? -3.352 -2.007 -19.980 1.00 95.69 133 GLN A C 1
ATOM 992 O O . GLN A 1 133 ? -4.324 -2.669 -20.352 1.00 95.69 133 GLN A O 1
ATOM 997 N N . GLY A 1 134 ? -3.406 -1.126 -18.980 1.00 95.88 134 GLY A N 1
ATOM 998 C CA . GLY A 1 134 ? -4.594 -0.826 -18.184 1.00 95.88 134 GLY A CA 1
ATOM 999 C C . GLY A 1 134 ? -4.636 -1.536 -16.828 1.00 95.88 134 GLY A C 1
ATOM 1000 O O . GLY A 1 134 ? -3.806 -2.393 -16.509 1.00 95.88 134 GLY A O 1
ATOM 1001 N N . LEU A 1 135 ? -5.626 -1.162 -16.014 1.00 95.38 135 LEU A N 1
ATOM 1002 C CA . LEU A 1 135 ? -5.863 -1.724 -14.685 1.00 95.38 135 LEU A CA 1
ATOM 1003 C C . LEU A 1 135 ? -7.036 -2.707 -14.727 1.00 95.38 135 LEU A C 1
ATOM 1005 O O . LEU A 1 135 ? -8.083 -2.413 -15.299 1.00 95.38 135 LEU A O 1
ATOM 1009 N N . ARG A 1 136 ? -6.871 -3.878 -14.109 1.00 95.25 136 ARG A N 1
ATOM 1010 C CA . ARG A 1 136 ? -7.930 -4.892 -14.008 1.00 95.25 136 ARG A CA 1
ATOM 1011 C C . ARG A 1 136 ? -8.201 -5.223 -12.548 1.00 95.25 136 ARG A C 1
ATOM 1013 O O . ARG A 1 136 ? -7.277 -5.586 -11.827 1.00 95.25 136 ARG A O 1
ATOM 1020 N N . GLY A 1 137 ? -9.459 -5.155 -12.131 1.00 94.12 137 GLY A N 1
ATOM 1021 C CA . GLY A 1 137 ? -9.913 -5.663 -10.836 1.00 94.12 137 GLY A CA 1
ATOM 1022 C C . GLY A 1 137 ? -10.510 -7.058 -10.990 1.00 94.12 137 GLY A C 1
ATOM 1023 O O . GLY A 1 137 ? -11.311 -7.288 -11.895 1.00 94.12 137 GLY A O 1
ATOM 1024 N N . ARG A 1 138 ? -10.117 -8.009 -10.140 1.00 91.50 138 ARG A N 1
ATOM 1025 C CA . ARG A 1 138 ? -10.760 -9.331 -10.046 1.00 91.50 138 ARG A CA 1
ATOM 1026 C C . ARG A 1 138 ? -10.730 -9.821 -8.610 1.00 91.50 138 ARG A C 1
ATOM 1028 O O . ARG A 1 138 ? -9.761 -9.579 -7.910 1.00 91.50 138 ARG A O 1
ATOM 1035 N N . GLY A 1 139 ? -11.693 -10.621 -8.192 1.00 89.75 139 GLY A N 1
ATOM 1036 C CA . GLY A 1 139 ? -11.607 -11.238 -6.878 1.00 89.75 139 GLY A CA 1
ATOM 1037 C C . GLY A 1 139 ? -12.826 -12.051 -6.517 1.00 89.75 139 GLY A C 1
ATOM 1038 O O . GLY A 1 139 ? -13.745 -12.186 -7.323 1.00 89.75 139 GLY A O 1
ATOM 1039 N N . ARG A 1 140 ? -12.803 -12.588 -5.303 1.00 86.69 140 ARG A N 1
ATOM 1040 C CA . ARG A 1 140 ? -13.943 -13.244 -4.671 1.00 86.69 140 ARG A CA 1
ATOM 1041 C C . ARG A 1 140 ? -14.115 -12.648 -3.283 1.00 86.69 140 ARG A C 1
ATOM 1043 O O . ARG A 1 140 ? -13.153 -12.580 -2.525 1.00 86.69 140 ARG A O 1
ATOM 1050 N N . LEU A 1 141 ? -15.333 -12.232 -2.972 1.00 86.06 141 LEU A N 1
ATOM 1051 C CA . LEU A 1 141 ? -15.727 -11.819 -1.633 1.00 86.06 141 LEU A CA 1
ATOM 1052 C C . LEU A 1 141 ? -16.688 -12.869 -1.087 1.00 86.06 141 LEU A C 1
ATOM 1054 O O . LEU A 1 141 ? -17.447 -13.459 -1.855 1.00 86.06 141 LEU A O 1
ATOM 1058 N N . ALA A 1 142 ? -16.621 -13.123 0.218 1.00 82.56 142 ALA A N 1
ATOM 1059 C CA . ALA A 1 142 ? -17.605 -13.974 0.882 1.00 82.56 142 ALA A CA 1
ATOM 1060 C C . ALA A 1 142 ? -18.997 -13.322 0.858 1.00 82.56 142 ALA A C 1
ATOM 1062 O O . ALA A 1 142 ? -19.999 -14.012 0.717 1.00 82.56 142 ALA A O 1
ATOM 1063 N N . GLU A 1 143 ? -19.027 -11.991 0.928 1.00 83.56 143 GLU A N 1
ATOM 1064 C CA . GLU A 1 143 ? -20.228 -11.169 0.925 1.00 83.56 143 GLU A CA 1
ATOM 1065 C C . GLU A 1 143 ? -19.935 -9.846 0.205 1.00 83.56 143 GLU A C 1
ATOM 1067 O O . GLU A 1 143 ? -18.808 -9.343 0.253 1.00 83.56 143 GLU A O 1
ATOM 1072 N N . LEU A 1 144 ? -20.935 -9.309 -0.494 1.00 87.62 144 LEU A N 1
ATOM 1073 C CA . LEU A 1 144 ? -20.873 -8.016 -1.168 1.00 87.62 144 LEU A CA 1
ATOM 1074 C C . LEU A 1 144 ? -22.138 -7.227 -0.827 1.00 87.62 144 LEU A C 1
ATOM 1076 O O . LEU A 1 144 ? -23.189 -7.461 -1.418 1.00 87.62 144 LEU A O 1
ATOM 1080 N N . ASP A 1 145 ? -22.008 -6.280 0.097 1.00 88.12 145 ASP A N 1
ATOM 1081 C CA . ASP A 1 145 ? -23.034 -5.274 0.373 1.00 88.12 145 ASP A CA 1
ATOM 1082 C C . ASP A 1 145 ? -22.880 -4.109 -0.611 1.00 88.12 145 ASP A C 1
ATOM 1084 O O . ASP A 1 145 ? -22.088 -3.193 -0.396 1.00 88.12 145 ASP A O 1
ATOM 1088 N N . TRP A 1 146 ? -23.585 -4.180 -1.740 1.00 87.19 146 TRP A N 1
ATOM 1089 C CA . TRP A 1 146 ? -23.449 -3.204 -2.823 1.00 87.19 146 TRP A CA 1
ATOM 1090 C C . TRP A 1 146 ? -23.792 -1.768 -2.403 1.00 87.19 146 TRP A C 1
ATOM 1092 O O . TRP A 1 146 ? -23.120 -0.835 -2.848 1.00 87.19 146 TRP A O 1
ATOM 1102 N N . ASP A 1 147 ? -24.775 -1.587 -1.523 1.00 87.94 147 ASP A N 1
ATOM 1103 C CA . ASP A 1 147 ? -25.223 -0.261 -1.097 1.00 87.94 147 ASP A CA 1
ATOM 1104 C C . ASP A 1 147 ? -24.146 0.426 -0.246 1.00 87.94 147 ASP A C 1
ATOM 1106 O O . ASP A 1 147 ? -23.845 1.605 -0.453 1.00 87.94 147 ASP A O 1
ATOM 1110 N N . ALA A 1 148 ? -23.471 -0.330 0.629 1.00 84.38 148 ALA A N 1
ATOM 1111 C CA . ALA A 1 148 ? -22.333 0.177 1.395 1.00 84.38 148 ALA A CA 1
ATOM 1112 C C . ALA A 1 148 ? -21.186 0.669 0.490 1.00 84.38 148 ALA A C 1
ATOM 1114 O O . ALA A 1 148 ? -20.564 1.690 0.782 1.00 84.38 148 ALA A O 1
ATOM 1115 N N . TRP A 1 149 ? -20.926 -0.016 -0.631 1.00 82.62 149 TRP A N 1
ATOM 1116 C CA . TRP A 1 149 ? -19.888 0.377 -1.597 1.00 82.62 149 TRP A CA 1
ATOM 1117 C C . TRP A 1 149 ? -20.232 1.625 -2.406 1.00 82.62 149 TRP A C 1
ATOM 1119 O O . TRP A 1 149 ? -19.322 2.344 -2.813 1.00 82.62 149 TRP A O 1
ATOM 1129 N N . GLN A 1 150 ? -21.513 1.896 -2.662 1.00 83.12 150 GLN A N 1
ATOM 1130 C CA . GLN A 1 150 ? -21.919 3.113 -3.371 1.00 83.12 150 GLN A CA 1
ATOM 1131 C C . GLN A 1 150 ? -21.815 4.370 -2.504 1.00 83.12 150 GLN A C 1
ATOM 1133 O O . GLN A 1 150 ? -21.676 5.469 -3.038 1.00 83.12 150 GLN A O 1
ATOM 1138 N N . ALA A 1 151 ? -21.889 4.211 -1.184 1.00 78.62 151 ALA A N 1
ATOM 1139 C CA . ALA A 1 151 ? -21.841 5.310 -0.229 1.00 78.62 151 ALA A CA 1
ATOM 1140 C C . ALA A 1 151 ? -20.413 5.758 0.146 1.00 78.62 151 ALA A C 1
ATOM 1142 O O . ALA A 1 151 ? -20.278 6.720 0.903 1.00 78.62 151 ALA A O 1
ATOM 1143 N N . THR A 1 152 ? -19.374 5.061 -0.338 1.00 67.81 152 THR A N 1
ATOM 1144 C CA . THR A 1 152 ? -17.962 5.296 0.029 1.00 67.81 152 THR A CA 1
ATOM 1145 C C . THR A 1 152 ? -17.259 6.323 -0.860 1.00 67.81 152 THR A C 1
ATOM 1147 O O . THR A 1 152 ? -17.495 6.325 -2.090 1.00 67.81 152 THR A O 1
#

InterPro domains:
  IPR011836 YhdP [PTHR38690] (4-152)
  IPR025263 YhdP, central domain [PF13116] (10-151)

Sequence (152 aa):
AAGRGDARPRLLLNGQVAVKSLSDWLGAGLRPLPVSGRLPFQLNLLLDGKDSQLQIDSDLKGAVVDLPAPFGKTAAQARPTQWRMTLDGAERRYWARYDGLASLAYAAPADKPLNGRGALRLGGDPALLPSAQGLRGRGRLAELDWDAWQAT